Protein AF-A0A2H5VJY2-F1 (afdb_monomer_lite)

Radius of gyration: 24.99 Å; chains: 1; bounding box: 51×22×78 Å

Sequence (94 aa):
MTALLVILCGVLVLATLMYIFFEDAEDVGRVRDRLAVLTEKKEQLLDNLRDLRFEYRAGKLSEADYERARATLEAEIAVVLAELEKLSPAERRA

Foldseek 3Di:
DVVVVVVVVVVVVVVVVVVVVVVVVVVVVVLVVVLVVLVVVLVVLVVVLVVLVVCVVVVNDDPVVSVVVNVVSVVVNVVSVVVNVVSVVVVVVD

Secondary structure (DSSP, 8-state):
-HHHHHHHHHHHHHHHHHHHHHHHHHHHHHHHHHHHHHHHHHHHHHHHHHHHHHHHHTT-S-HHHHHHHHHHHHHHHHHHHHHHHHHHHHHTT-

pLDDT: mean 84.55, std 12.02, range [46.09, 94.94]

Structure (mmCIF, N/CA/C/O backbone):
data_AF-A0A2H5VJY2-F1
#
_entry.id   AF-A0A2H5VJY2-F1
#
loop_
_atom_site.group_PDB
_atom_site.id
_atom_site.type_symbol
_atom_site.label_atom_id
_atom_site.label_alt_id
_atom_site.label_comp_id
_atom_site.label_asym_id
_atom_site.label_entity_id
_atom_site.label_seq_id
_atom_site.pdbx_PDB_ins_code
_atom_site.Cartn_x
_atom_site.Cartn_y
_atom_site.Cartn_z
_atom_site.occupancy
_atom_site.B_iso_or_equiv
_atom_site.auth_seq_id
_atom_site.auth_comp_id
_atom_site.auth_asym_id
_atom_site.auth_atom_id
_atom_site.pdbx_PDB_model_num
ATOM 1 N N . MET A 1 1 ? 29.558 -2.483 -52.355 1.00 73.31 1 MET A N 1
ATOM 2 C CA . MET A 1 1 ? 28.416 -3.415 -52.208 1.00 73.31 1 MET A CA 1
ATOM 3 C C . MET A 1 1 ? 28.455 -4.147 -50.868 1.00 73.31 1 MET A C 1
ATOM 5 O O . MET A 1 1 ? 27.509 -4.014 -50.111 1.00 73.31 1 MET A O 1
ATOM 9 N N . THR A 1 2 ? 29.555 -4.817 -50.508 1.00 87.31 2 THR A N 1
ATOM 10 C CA . THR A 1 2 ? 29.714 -5.511 -49.210 1.00 87.31 2 THR A CA 1
ATOM 11 C C . THR A 1 2 ? 29.744 -4.573 -47.996 1.00 87.31 2 THR A C 1
ATOM 13 O O . THR A 1 2 ? 29.073 -4.845 -47.011 1.00 87.31 2 THR A O 1
ATOM 16 N N . ALA A 1 3 ? 30.439 -3.432 -48.079 1.00 85.69 3 ALA A N 1
ATOM 17 C CA . ALA A 1 3 ? 30.495 -2.454 -46.982 1.00 85.69 3 ALA A CA 1
ATOM 18 C C . ALA A 1 3 ? 29.111 -1.883 -46.602 1.00 85.69 3 ALA A C 1
ATOM 20 O O . ALA A 1 3 ? 28.803 -1.747 -45.424 1.00 85.69 3 ALA A O 1
ATOM 21 N N . LEU A 1 4 ? 28.249 -1.620 -47.593 1.00 88.94 4 LEU A N 1
ATOM 22 C CA . LEU A 1 4 ? 26.867 -1.174 -47.361 1.00 88.94 4 LEU A CA 1
ATOM 23 C C . LEU A 1 4 ? 26.028 -2.256 -46.668 1.00 88.94 4 LEU A C 1
ATOM 25 O O . LEU A 1 4 ? 25.232 -1.945 -45.790 1.00 88.94 4 LEU A O 1
ATOM 29 N N . LEU A 1 5 ? 26.249 -3.522 -47.030 1.00 89.56 5 LEU A N 1
ATOM 30 C CA . LEU A 1 5 ? 25.591 -4.675 -46.415 1.00 89.56 5 LEU A CA 1
ATOM 31 C C . LEU A 1 5 ? 25.981 -4.834 -44.939 1.00 89.56 5 LEU A C 1
ATOM 33 O O . LEU A 1 5 ? 25.116 -5.049 -44.096 1.00 89.56 5 LEU A O 1
ATOM 37 N N . VAL A 1 6 ? 27.267 -4.666 -44.614 1.00 91.62 6 VAL A N 1
ATOM 38 C CA . VAL A 1 6 ? 27.763 -4.732 -43.228 1.00 91.62 6 VAL A CA 1
ATOM 39 C C . VAL A 1 6 ? 27.186 -3.600 -42.379 1.00 91.62 6 VAL A C 1
ATOM 41 O O . VAL A 1 6 ? 26.746 -3.847 -41.259 1.00 91.62 6 VAL A O 1
ATOM 44 N N . ILE A 1 7 ? 27.130 -2.378 -42.916 1.00 93.31 7 ILE A N 1
ATOM 45 C CA . ILE A 1 7 ? 26.532 -1.233 -42.216 1.00 93.31 7 ILE A CA 1
ATOM 46 C C . ILE A 1 7 ? 25.039 -1.476 -41.970 1.00 93.31 7 ILE A C 1
ATOM 48 O O . ILE A 1 7 ? 24.569 -1.267 -40.855 1.00 93.31 7 ILE A O 1
ATOM 52 N N . LEU A 1 8 ? 24.303 -1.974 -42.968 1.00 94.12 8 LEU A N 1
ATOM 53 C CA . LEU A 1 8 ? 22.878 -2.279 -42.831 1.00 94.12 8 LEU A CA 1
ATOM 54 C C . LEU A 1 8 ? 22.621 -3.358 -41.768 1.00 94.12 8 LEU A C 1
ATOM 56 O O . LEU A 1 8 ? 21.735 -3.193 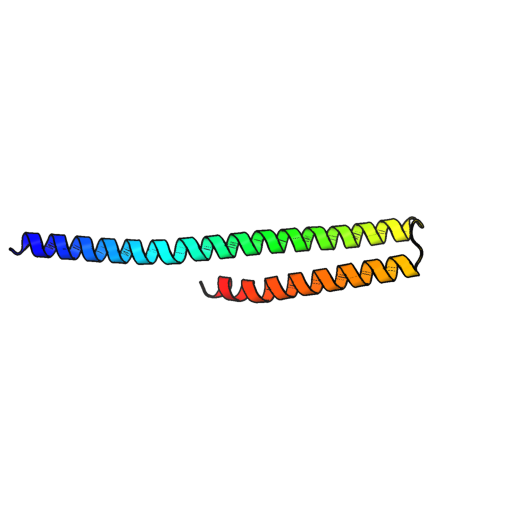-40.933 1.00 94.12 8 LEU A O 1
ATOM 60 N N . CYS A 1 9 ? 23.425 -4.426 -41.756 1.00 91.94 9 CYS A N 1
ATOM 61 C 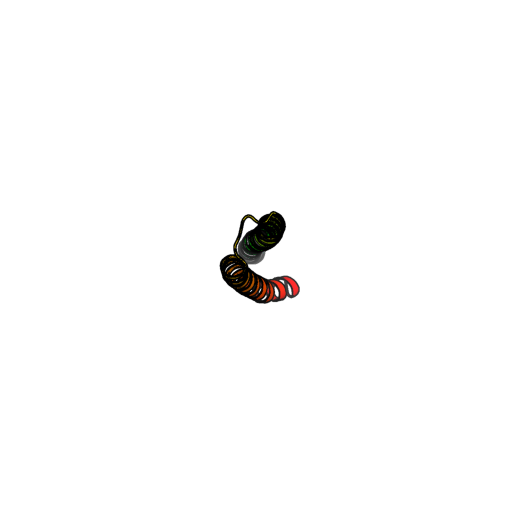CA . CYS A 1 9 ? 23.379 -5.448 -40.708 1.00 91.94 9 CYS A CA 1
ATOM 62 C C . CYS A 1 9 ? 23.675 -4.861 -39.325 1.00 91.94 9 CYS A C 1
ATOM 64 O O . CYS A 1 9 ? 22.961 -5.164 -38.374 1.00 91.94 9 CYS A O 1
ATOM 66 N N . GLY A 1 10 ? 24.693 -4.004 -39.209 1.00 92.81 10 GLY A N 1
ATOM 67 C CA . GLY A 1 10 ? 25.038 -3.347 -37.949 1.00 92.81 10 GLY A CA 1
ATOM 68 C C . GLY A 1 10 ? 23.908 -2.462 -37.421 1.00 92.81 10 GLY A C 1
ATOM 69 O O . GLY A 1 10 ? 23.579 -2.532 -36.241 1.00 92.81 10 GLY A O 1
ATOM 70 N N . VAL A 1 11 ? 23.263 -1.687 -38.298 1.00 94.75 11 VAL A N 1
ATOM 71 C CA . VAL A 1 11 ? 22.110 -0.843 -37.941 1.00 94.75 11 VAL A CA 1
ATOM 72 C C . VAL A 1 11 ? 20.909 -1.690 -37.526 1.00 94.75 11 VAL A C 1
ATOM 74 O O . VAL A 1 11 ? 20.270 -1.363 -36.532 1.00 94.75 11 VAL A O 1
ATOM 77 N N . LEU A 1 12 ? 20.621 -2.791 -38.227 1.00 92.00 12 LEU A N 1
ATOM 78 C CA . LEU A 1 12 ? 19.543 -3.711 -37.851 1.00 92.00 12 LEU A CA 1
ATOM 79 C C . LEU A 1 12 ? 19.785 -4.336 -36.477 1.00 92.00 12 LEU A C 1
ATOM 81 O O . LEU A 1 12 ? 18.890 -4.314 -35.638 1.00 92.00 12 LEU A O 1
ATOM 85 N N . VAL A 1 13 ? 20.995 -4.833 -36.210 1.00 92.75 13 VAL A N 1
ATOM 86 C CA . VAL A 1 13 ? 21.351 -5.381 -34.892 1.00 92.75 13 VAL A CA 1
ATOM 87 C C . VAL A 1 13 ? 21.200 -4.311 -33.816 1.00 92.75 13 VAL A C 1
ATOM 89 O O . VAL A 1 13 ? 20.557 -4.562 -32.801 1.00 92.75 13 VAL A O 1
ATOM 92 N N . LEU A 1 14 ? 21.712 -3.101 -34.053 1.00 92.62 14 LEU A N 1
ATOM 93 C CA . LEU A 1 14 ? 21.594 -1.998 -33.102 1.00 92.62 14 LEU A CA 1
ATOM 94 C C . LEU A 1 14 ? 20.129 -1.615 -32.848 1.00 92.62 14 LEU A C 1
ATOM 96 O O . LEU A 1 14 ? 19.747 -1.416 -31.701 1.00 92.62 14 LEU A O 1
ATOM 100 N N . ALA A 1 15 ? 19.299 -1.564 -33.890 1.00 89.12 15 ALA A N 1
ATOM 101 C CA . ALA A 1 15 ? 17.874 -1.276 -33.769 1.00 89.12 15 ALA A CA 1
ATOM 102 C C . ALA A 1 15 ? 17.134 -2.367 -32.984 1.00 89.12 15 ALA A C 1
ATOM 104 O O . ALA A 1 15 ? 16.300 -2.049 -32.143 1.00 89.12 15 ALA A O 1
ATOM 105 N N . THR A 1 16 ? 17.474 -3.639 -33.208 1.00 87.00 16 THR A N 1
ATOM 106 C CA . THR A 1 16 ? 16.866 -4.765 -32.478 1.00 87.00 16 THR A CA 1
ATOM 107 C C . THR A 1 16 ? 17.274 -4.752 -31.006 1.00 87.00 16 THR A C 1
ATOM 109 O O . THR A 1 16 ? 16.439 -4.970 -30.135 1.00 87.00 16 THR A O 1
ATOM 112 N N . LEU A 1 17 ? 18.545 -4.446 -30.715 1.00 87.38 17 LEU A N 1
ATOM 113 C CA . LEU A 1 17 ? 19.018 -4.274 -29.342 1.00 87.38 17 LEU A CA 1
ATOM 114 C C . LEU A 1 17 ? 18.285 -3.113 -28.665 1.00 87.38 17 LEU A C 1
ATOM 116 O O . LEU A 1 17 ? 17.723 -3.300 -27.594 1.00 87.38 17 LEU A O 1
ATOM 120 N N . MET A 1 18 ? 18.228 -1.945 -29.307 1.00 84.81 18 MET A N 1
ATOM 121 C CA . MET A 1 18 ? 17.509 -0.783 -28.778 1.00 84.81 18 MET A CA 1
ATOM 122 C C . MET A 1 18 ? 16.033 -1.096 -28.519 1.00 84.81 18 MET A C 1
ATOM 124 O O . MET A 1 18 ? 15.525 -0.704 -27.478 1.00 84.81 18 MET A O 1
ATOM 128 N N . TYR A 1 19 ? 15.368 -1.830 -29.416 1.00 83.88 19 TYR A N 1
ATOM 129 C CA . TYR A 1 19 ? 13.975 -2.250 -29.253 1.00 83.88 19 TYR A CA 1
ATOM 130 C C . TYR A 1 19 ? 13.777 -3.124 -28.005 1.00 83.88 19 TYR A C 1
ATOM 132 O O . TYR A 1 19 ? 12.932 -2.805 -27.174 1.00 83.88 19 TYR A O 1
ATOM 140 N N . ILE A 1 20 ? 14.609 -4.158 -27.827 1.00 80.44 20 ILE A N 1
ATOM 141 C CA . ILE A 1 20 ? 14.563 -5.042 -26.650 1.00 80.44 20 ILE A CA 1
ATOM 142 C C . ILE A 1 20 ? 14.781 -4.241 -25.359 1.00 80.44 20 ILE A C 1
ATOM 144 O O . ILE A 1 20 ? 14.004 -4.347 -24.419 1.00 80.44 20 ILE A O 1
ATOM 148 N N . PHE A 1 21 ? 15.806 -3.385 -25.320 1.00 78.12 21 PHE A N 1
ATOM 149 C CA . PHE A 1 21 ? 16.113 -2.607 -24.117 1.00 78.12 21 PHE A CA 1
ATOM 150 C C . PHE A 1 21 ? 15.045 -1.556 -23.771 1.00 78.12 21 PHE A C 1
ATOM 152 O O . PHE A 1 21 ? 14.922 -1.201 -22.600 1.00 78.12 21 PHE A O 1
ATOM 159 N N . PHE A 1 22 ? 14.295 -1.033 -24.748 1.00 71.94 22 PHE A N 1
ATOM 160 C CA . PHE A 1 22 ? 13.278 -0.004 -24.500 1.00 71.94 22 PHE A CA 1
ATOM 161 C C . PHE A 1 22 ? 11.944 -0.591 -24.021 1.00 71.94 22 PHE A C 1
ATOM 163 O O . PHE A 1 22 ? 11.308 -0.010 -23.145 1.00 71.94 22 PHE A O 1
ATOM 170 N N . GLU A 1 23 ? 11.537 -1.741 -24.567 1.00 66.50 23 GLU A N 1
ATOM 171 C CA . GLU A 1 23 ? 10.246 -2.374 -24.262 1.00 66.50 23 GLU A CA 1
ATOM 172 C C . GLU A 1 23 ? 10.207 -2.924 -22.823 1.00 66.50 23 GLU A C 1
ATOM 174 O O . GLU A 1 23 ? 9.238 -2.695 -22.098 1.00 66.50 23 GLU A O 1
ATOM 179 N N . ASP A 1 24 ? 11.306 -3.528 -22.357 1.00 61.69 24 ASP A N 1
ATOM 180 C CA . ASP A 1 24 ? 11.422 -4.028 -20.980 1.00 61.69 24 ASP A CA 1
ATOM 181 C C . ASP A 1 24 ? 11.594 -2.897 -19.945 1.00 61.69 24 ASP A C 1
ATOM 183 O O . ASP A 1 24 ? 11.071 -2.973 -18.831 1.00 61.69 24 ASP A O 1
ATOM 187 N N . ALA A 1 25 ? 12.307 -1.816 -20.285 1.00 63.06 25 ALA A N 1
ATOM 188 C CA . ALA A 1 25 ? 12.591 -0.736 -19.335 1.00 63.06 25 ALA A CA 1
ATOM 189 C C . ALA A 1 25 ? 11.340 0.073 -18.954 1.00 63.06 25 ALA A C 1
ATOM 191 O O . ALA A 1 25 ? 11.189 0.469 -17.793 1.00 63.06 25 ALA A O 1
ATOM 192 N N . GLU A 1 26 ? 10.443 0.322 -19.912 1.00 66.50 26 GLU A N 1
ATOM 193 C CA . GLU A 1 26 ? 9.241 1.121 -19.665 1.00 66.50 26 GLU A CA 1
ATOM 194 C C . GLU A 1 26 ? 8.195 0.346 -18.842 1.00 66.50 26 GLU A C 1
ATOM 196 O O . GLU A 1 26 ? 7.566 0.917 -17.944 1.00 66.50 26 GLU A O 1
ATOM 201 N N . ASP A 1 27 ? 8.039 -0.959 -19.093 1.00 67.75 27 ASP A N 1
ATOM 202 C CA . ASP A 1 27 ? 7.056 -1.787 -18.386 1.00 67.75 27 ASP A CA 1
ATOM 203 C C . ASP A 1 27 ? 7.519 -2.137 -16.962 1.00 67.75 27 ASP A C 1
ATOM 205 O O . ASP A 1 27 ? 6.763 -1.972 -15.999 1.00 67.75 27 ASP A O 1
ATOM 209 N N . VAL A 1 28 ? 8.801 -2.485 -16.779 1.00 68.19 28 VAL A N 1
ATOM 210 C CA . VAL A 1 28 ? 9.384 -2.723 -15.445 1.00 68.19 28 VAL A CA 1
ATOM 211 C C . VAL A 1 28 ? 9.328 -1.457 -14.584 1.00 68.19 28 VAL A C 1
ATOM 213 O O . VAL A 1 28 ? 8.978 -1.532 -13.405 1.00 68.19 28 VAL A O 1
ATOM 216 N N . GLY A 1 29 ? 9.607 -0.279 -15.156 1.00 70.44 29 GLY A N 1
ATOM 217 C CA . GLY A 1 29 ? 9.477 0.998 -14.446 1.00 70.44 29 GLY A CA 1
ATOM 218 C C . GLY A 1 29 ? 8.045 1.258 -13.967 1.00 70.44 29 GLY A C 1
ATOM 219 O O . GLY A 1 29 ? 7.819 1.563 -12.796 1.00 70.44 29 GLY A O 1
ATOM 220 N N . ARG A 1 30 ? 7.055 1.041 -14.841 1.00 71.62 30 ARG A N 1
ATOM 221 C CA . ARG A 1 30 ? 5.632 1.242 -14.529 1.00 71.62 30 ARG A CA 1
ATOM 222 C C . ARG A 1 30 ? 5.109 0.274 -13.466 1.00 71.62 30 ARG A C 1
ATOM 224 O O . ARG A 1 30 ? 4.288 0.668 -12.634 1.00 71.62 30 ARG A O 1
ATOM 231 N N . VAL A 1 31 ? 5.553 -0.983 -13.489 1.00 71.69 31 VAL A N 1
ATOM 232 C CA . VAL A 1 31 ? 5.192 -1.984 -12.472 1.00 71.69 31 VAL A CA 1
ATOM 233 C C . VAL A 1 31 ? 5.779 -1.607 -11.112 1.00 71.69 31 VAL A C 1
ATOM 235 O O . VAL A 1 31 ? 5.044 -1.605 -10.122 1.00 71.69 31 VAL A O 1
ATOM 238 N N . ARG A 1 32 ? 7.056 -1.205 -11.067 1.00 71.19 32 ARG A N 1
ATOM 239 C CA . ARG A 1 32 ? 7.715 -0.757 -9.831 1.00 71.19 32 ARG A CA 1
ATOM 240 C C . ARG A 1 32 ? 7.044 0.472 -9.226 1.00 71.19 32 ARG A C 1
ATOM 242 O O . ARG A 1 32 ? 6.803 0.486 -8.021 1.00 71.19 32 ARG A O 1
ATOM 249 N N . ASP A 1 33 ? 6.668 1.453 -10.045 1.00 80.94 33 ASP A N 1
ATOM 250 C CA . ASP A 1 33 ? 5.937 2.636 -9.577 1.00 80.94 33 ASP A CA 1
ATOM 251 C C . ASP A 1 33 ? 4.573 2.261 -8.978 1.00 80.94 33 ASP A C 1
ATOM 253 O O . ASP A 1 33 ? 4.207 2.727 -7.898 1.00 80.94 33 ASP A O 1
ATOM 257 N N . ARG A 1 34 ? 3.819 1.364 -9.629 1.00 81.31 34 ARG A N 1
ATOM 258 C CA . ARG A 1 34 ? 2.528 0.889 -9.096 1.00 81.31 34 ARG A CA 1
ATOM 259 C C . ARG A 1 34 ? 2.683 0.137 -7.777 1.00 81.31 34 ARG A C 1
ATOM 261 O O . ARG A 1 34 ? 1.869 0.321 -6.873 1.00 81.31 34 ARG A O 1
ATOM 268 N N . LEU A 1 35 ? 3.711 -0.695 -7.660 1.00 84.44 35 LEU A N 1
ATOM 269 C CA . LEU A 1 35 ? 4.010 -1.428 -6.433 1.00 84.44 35 LEU A CA 1
ATOM 270 C C . LEU A 1 35 ? 4.433 -0.507 -5.294 1.00 84.44 35 LEU A C 1
ATOM 272 O O . LEU A 1 35 ? 3.999 -0.718 -4.161 1.00 84.44 35 LEU A O 1
ATOM 276 N N . ALA A 1 36 ? 5.213 0.533 -5.588 1.00 84.38 36 ALA A N 1
ATOM 277 C CA . ALA A 1 36 ? 5.562 1.558 -4.613 1.00 84.38 36 ALA A CA 1
ATOM 278 C C . ALA A 1 36 ? 4.300 2.250 -4.071 1.00 84.38 36 ALA A C 1
ATOM 280 O O . ALA A 1 36 ? 4.096 2.278 -2.859 1.00 84.38 36 ALA A O 1
ATOM 281 N N . VAL A 1 37 ? 3.397 2.689 -4.957 1.00 86.88 37 VAL A N 1
ATOM 282 C CA . VAL A 1 37 ? 2.129 3.336 -4.567 1.00 86.88 37 VAL A CA 1
ATOM 283 C C . VAL A 1 37 ? 1.249 2.416 -3.715 1.00 86.88 37 VAL A C 1
ATOM 285 O O . VAL A 1 37 ? 0.654 2.853 -2.731 1.00 86.88 37 VAL A O 1
ATOM 288 N N . LEU A 1 38 ? 1.135 1.135 -4.073 1.00 88.19 38 LEU A N 1
ATOM 289 C CA . LEU A 1 38 ? 0.329 0.179 -3.304 1.00 88.19 38 LEU A CA 1
ATOM 290 C C . LEU A 1 38 ? 0.949 -0.150 -1.944 1.00 88.19 3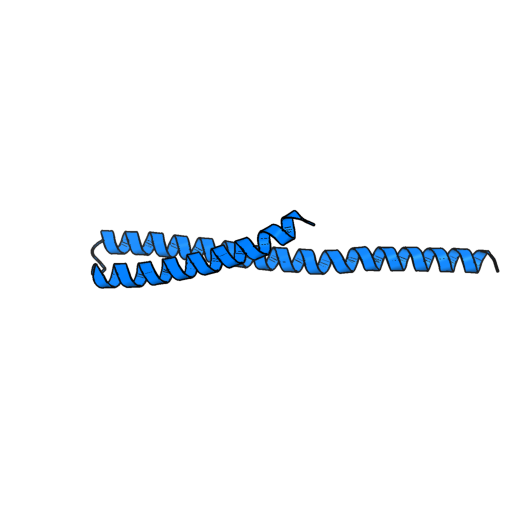8 LEU A C 1
ATOM 292 O O . LEU A 1 38 ? 0.225 -0.331 -0.964 1.00 88.19 38 LEU A O 1
ATOM 296 N N . THR A 1 39 ? 2.277 -0.203 -1.869 1.00 88.19 39 THR A N 1
ATOM 297 C CA . THR A 1 39 ? 2.996 -0.423 -0.608 1.00 88.19 39 THR A CA 1
ATOM 298 C C . THR A 1 39 ? 2.810 0.764 0.331 1.00 88.19 39 THR A C 1
ATOM 300 O O . THR A 1 39 ? 2.481 0.566 1.498 1.00 88.19 39 THR A O 1
ATOM 303 N N . GLU A 1 40 ? 2.909 1.988 -0.189 1.00 89.31 40 GLU A N 1
ATOM 304 C CA . GLU A 1 40 ? 2.637 3.206 0.577 1.00 89.31 40 GLU A CA 1
ATOM 305 C C . GLU A 1 40 ? 1.192 3.229 1.099 1.00 89.31 40 GLU A C 1
ATOM 307 O O .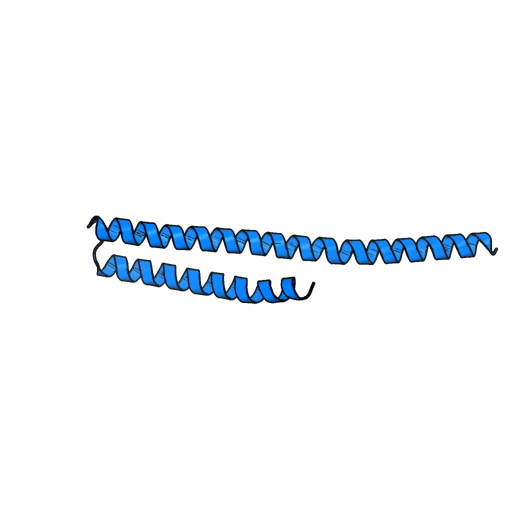 GLU A 1 40 ? 0.958 3.445 2.288 1.00 89.31 40 GLU A O 1
ATOM 312 N N . LYS A 1 41 ? 0.208 2.909 0.246 1.00 90.62 41 LYS A N 1
ATOM 313 C CA . LYS A 1 41 ? -1.202 2.804 0.662 1.00 90.62 41 LYS A CA 1
ATOM 314 C C . LYS A 1 41 ? -1.412 1.779 1.773 1.00 90.62 41 LYS A C 1
ATOM 316 O O . LYS A 1 41 ? -2.162 2.034 2.712 1.00 90.62 41 LYS A O 1
ATOM 321 N N . LYS A 1 42 ? -0.754 0.620 1.689 1.00 91.31 42 LYS A N 1
ATOM 322 C CA . LYS A 1 42 ? -0.801 -0.399 2.745 1.00 91.31 42 LYS A CA 1
ATOM 323 C C . LYS A 1 42 ? -0.276 0.156 4.072 1.00 91.31 42 LYS A C 1
ATOM 325 O O . LYS A 1 42 ? -0.901 -0.078 5.103 1.00 91.31 42 LYS A O 1
ATOM 330 N N . GLU A 1 43 ? 0.861 0.851 4.060 1.00 92.94 43 GLU A N 1
ATOM 331 C CA . GLU A 1 43 ? 1.437 1.442 5.273 1.00 92.94 43 GLU A CA 1
ATOM 332 C C . GLU A 1 43 ? 0.500 2.485 5.888 1.00 92.94 43 GLU A C 1
ATOM 334 O O . GLU A 1 43 ? 0.232 2.420 7.086 1.00 92.94 43 GLU A O 1
ATOM 339 N N . GLN A 1 44 ? -0.085 3.361 5.065 1.00 93.62 44 GLN A N 1
ATOM 340 C CA . GLN A 1 44 ? -1.068 4.354 5.508 1.00 93.62 44 GLN A CA 1
ATOM 341 C C . GLN A 1 44 ? -2.298 3.707 6.163 1.00 93.62 44 GLN A C 1
ATOM 343 O O . GLN A 1 44 ? -2.724 4.123 7.238 1.00 93.62 44 GLN A O 1
ATOM 348 N N . LEU A 1 45 ? -2.862 2.656 5.557 1.00 93.25 45 LEU A N 1
ATOM 349 C CA . LEU A 1 45 ? -4.028 1.961 6.114 1.00 93.25 45 LEU A CA 1
ATOM 350 C C . LEU A 1 45 ? -3.719 1.255 7.442 1.00 93.25 45 LEU A C 1
ATOM 352 O O . LEU A 1 45 ? -4.544 1.265 8.358 1.00 93.25 45 LEU A O 1
ATOM 356 N N . LEU A 1 46 ? -2.533 0.654 7.569 1.00 93.44 46 LEU A N 1
ATOM 357 C CA . LEU A 1 46 ? -2.093 0.035 8.821 1.00 93.44 46 LEU A CA 1
ATOM 358 C C . LEU A 1 46 ? -1.863 1.073 9.923 1.00 93.44 46 LEU A C 1
ATOM 360 O O . LEU A 1 46 ? -2.158 0.796 11.089 1.00 93.44 46 LEU A O 1
ATOM 364 N N . ASP A 1 47 ? -1.370 2.257 9.564 1.00 94.94 47 ASP A N 1
ATOM 365 C CA . ASP A 1 47 ? -1.209 3.359 10.507 1.00 94.94 47 ASP A CA 1
ATOM 366 C C . ASP A 1 47 ? -2.567 3.885 10.987 1.00 94.94 47 ASP A C 1
ATOM 368 O O . ASP A 1 47 ? -2.818 3.949 12.190 1.00 94.94 47 ASP A O 1
ATOM 372 N N . ASN A 1 48 ? -3.511 4.089 10.065 1.00 93.00 48 ASN A N 1
ATOM 373 C CA . ASN A 1 48 ? -4.889 4.466 10.391 1.00 93.00 48 ASN A CA 1
ATOM 374 C C . ASN A 1 48 ? -5.561 3.453 11.333 1.00 93.00 48 ASN A C 1
ATOM 376 O O . ASN A 1 48 ? -6.266 3.831 12.269 1.00 93.00 48 ASN A O 1
ATOM 380 N N . LEU A 1 49 ? -5.323 2.152 11.128 1.00 93.44 49 LEU A N 1
ATOM 381 C CA . LEU A 1 49 ? -5.822 1.100 12.016 1.00 93.44 49 LEU A CA 1
ATOM 382 C C . LEU A 1 49 ? -5.202 1.196 13.421 1.00 93.44 49 LEU A C 1
ATOM 384 O O . LEU A 1 49 ? -5.881 0.969 14.429 1.00 93.44 49 LEU A O 1
ATOM 388 N N . ARG A 1 50 ? -3.908 1.520 13.509 1.00 93.56 50 ARG A N 1
ATOM 389 C CA . ARG A 1 50 ? -3.205 1.721 14.782 1.00 93.56 50 ARG A CA 1
ATOM 390 C C . ARG A 1 50 ? -3.754 2.933 15.530 1.00 93.56 50 ARG A C 1
ATOM 392 O O . ARG A 1 50 ? -4.016 2.816 16.731 1.00 93.56 50 ARG A O 1
ATOM 399 N N . ASP A 1 51 ? -3.971 4.034 14.826 1.00 93.38 51 ASP A N 1
ATOM 400 C CA . ASP A 1 51 ? -4.531 5.261 15.385 1.00 93.38 51 ASP A CA 1
ATOM 401 C C . ASP A 1 51 ? -5.970 5.049 15.854 1.00 93.38 51 ASP A C 1
ATOM 403 O O . ASP A 1 51 ? -6.295 5.377 16.994 1.00 93.38 51 ASP A O 1
ATOM 407 N N . LEU A 1 52 ? -6.801 4.358 15.069 1.00 92.44 52 LEU A N 1
ATOM 408 C CA . LEU A 1 52 ? -8.162 3.997 15.470 1.00 92.44 52 LEU A CA 1
ATOM 409 C C . LEU A 1 52 ? -8.182 3.200 16.789 1.00 92.44 52 LEU A C 1
ATOM 411 O O . LEU A 1 52 ? -8.983 3.464 17.689 1.00 92.44 52 LEU A O 1
ATOM 415 N N . ARG A 1 53 ? -7.259 2.242 16.948 1.00 91.75 53 ARG A N 1
ATOM 416 C CA . ARG A 1 53 ? -7.097 1.470 18.196 1.00 91.75 53 ARG A CA 1
ATOM 417 C C . ARG A 1 53 ? -6.594 2.315 19.362 1.00 91.75 53 ARG A C 1
ATOM 419 O O . ARG A 1 53 ? -6.820 1.951 20.520 1.00 91.75 53 ARG A O 1
ATOM 426 N N . PHE A 1 54 ? -5.846 3.377 19.090 1.00 93.50 54 PHE A N 1
ATOM 427 C CA . PHE A 1 54 ? -5.417 4.327 20.107 1.00 93.50 54 PHE A CA 1
ATOM 428 C C . PHE A 1 54 ? -6.591 5.200 20.558 1.00 93.50 54 PHE A C 1
ATOM 430 O O . PHE A 1 54 ? -6.836 5.305 21.758 1.00 93.50 54 PHE A O 1
ATOM 437 N N . GLU A 1 55 ? -7.372 5.738 19.622 1.00 91.19 55 GLU A N 1
ATOM 438 C CA . GLU A 1 55 ? -8.536 6.572 19.929 1.00 91.19 55 GLU A CA 1
ATOM 439 C C . GLU A 1 55 ? -9.629 5.816 20.690 1.00 91.19 55 GLU A C 1
ATOM 441 O O . GLU A 1 55 ? -10.203 6.351 21.643 1.00 91.19 55 GLU A O 1
ATOM 446 N N . TYR A 1 56 ? -9.865 4.549 20.336 1.00 91.12 56 TYR A N 1
ATOM 447 C CA . TYR A 1 56 ? -10.780 3.685 21.080 1.00 91.12 56 TYR A CA 1
ATOM 448 C C . TYR A 1 56 ? -10.305 3.455 22.520 1.00 91.12 56 TYR A C 1
ATOM 450 O O . TYR A 1 56 ? -11.069 3.638 23.465 1.00 91.12 56 TYR A O 1
ATOM 458 N N . ARG A 1 57 ? -9.015 3.144 22.719 1.00 90.44 57 ARG A N 1
ATOM 459 C CA . ARG A 1 57 ? -8.435 2.989 24.067 1.00 90.44 57 ARG A CA 1
ATOM 460 C C . ARG A 1 57 ? -8.425 4.287 24.873 1.00 90.44 57 ARG A C 1
ATOM 462 O O . ARG A 1 57 ? -8.461 4.230 26.097 1.00 90.44 57 ARG A O 1
ATOM 469 N N . ALA A 1 58 ? -8.400 5.436 24.205 1.00 92.19 58 ALA A N 1
ATOM 470 C CA . ALA A 1 58 ? -8.549 6.744 24.833 1.00 92.19 58 ALA A CA 1
ATOM 471 C C . ALA A 1 58 ? -10.006 7.064 25.231 1.00 92.19 58 ALA A C 1
ATOM 473 O O . ALA A 1 58 ? -10.253 8.117 25.815 1.00 92.19 58 ALA A O 1
ATOM 474 N N . GLY A 1 59 ? -10.966 6.183 24.919 1.00 89.75 59 GLY A N 1
ATOM 475 C CA . GLY A 1 59 ? -12.383 6.349 25.247 1.00 89.75 59 GLY A CA 1
ATOM 476 C C . GLY A 1 59 ? -13.116 7.361 24.363 1.00 89.75 59 GLY A C 1
ATOM 477 O O . GLY A 1 59 ? -14.200 7.806 24.729 1.00 89.75 59 GLY A O 1
ATOM 478 N N . LYS A 1 60 ? -12.535 7.750 23.217 1.00 87.44 60 LYS A N 1
ATOM 479 C CA . LYS A 1 60 ? -13.135 8.733 22.296 1.00 87.44 60 LYS A CA 1
ATOM 480 C C . LYS A 1 60 ? -14.214 8.140 21.389 1.00 87.44 60 LYS A C 1
ATOM 482 O O . LYS A 1 60 ? -15.037 8.889 20.871 1.00 87.44 60 LYS A O 1
ATOM 487 N N . LEU A 1 61 ? -14.189 6.825 21.173 1.00 86.88 61 LEU A N 1
ATOM 488 C CA . LEU A 1 61 ? -15.136 6.118 20.313 1.00 86.88 61 LEU A CA 1
ATOM 489 C C . LEU A 1 61 ? -15.999 5.145 21.112 1.00 86.88 61 LEU A C 1
ATOM 491 O O . LEU A 1 61 ? -15.518 4.466 22.018 1.00 86.88 61 LEU A O 1
ATOM 495 N N . SER A 1 62 ? -17.261 5.035 20.700 1.00 88.31 62 SER A N 1
ATOM 496 C CA . SER A 1 62 ? -18.134 3.925 21.076 1.00 88.31 62 SER A CA 1
ATOM 497 C C . SER A 1 62 ? -17.624 2.622 20.458 1.00 88.31 62 SER A C 1
ATOM 499 O O . SER A 1 62 ? -17.094 2.620 19.346 1.00 88.31 62 SER A O 1
ATOM 501 N N . GLU A 1 63 ? -17.838 1.501 21.144 1.00 89.25 63 GLU A N 1
ATOM 502 C CA . GLU A 1 63 ? -17.478 0.168 20.650 1.00 89.25 63 GLU A CA 1
ATOM 503 C C . GLU A 1 63 ? -18.127 -0.129 19.289 1.00 89.25 63 GLU A C 1
ATOM 505 O O . GLU A 1 63 ? -17.463 -0.607 18.376 1.00 89.25 63 GLU A O 1
ATOM 510 N N . ALA A 1 64 ? -19.389 0.268 19.094 1.00 89.94 64 ALA A N 1
ATOM 511 C CA . ALA A 1 64 ? -20.087 0.078 17.821 1.00 89.94 64 ALA A CA 1
ATOM 512 C C . ALA A 1 64 ? -19.449 0.856 16.654 1.00 89.94 64 ALA A C 1
ATOM 514 O O . ALA A 1 64 ? -19.418 0.360 15.525 1.00 89.94 64 ALA A O 1
ATOM 515 N N . ASP A 1 65 ? -18.939 2.062 16.911 1.00 89.25 65 ASP A N 1
ATOM 516 C CA . ASP A 1 65 ? -18.296 2.891 15.886 1.00 89.25 65 ASP A CA 1
ATOM 517 C C . ASP A 1 65 ? -16.873 2.407 15.598 1.00 89.25 65 ASP A C 1
ATOM 519 O O . ASP A 1 65 ? -16.454 2.368 14.440 1.00 89.25 65 ASP A O 1
ATOM 523 N N . TYR A 1 66 ? -16.163 1.950 16.634 1.00 92.31 66 TYR A N 1
ATOM 524 C CA . TYR A 1 66 ? -14.862 1.305 16.500 1.00 92.31 66 TYR A CA 1
ATOM 525 C C . TYR A 1 66 ? -14.941 0.030 15.651 1.00 92.31 66 TYR A C 1
ATOM 527 O O . TYR A 1 66 ? -14.165 -0.116 14.709 1.00 92.31 66 TYR A O 1
ATOM 535 N N . GLU A 1 67 ? -15.888 -0.869 15.932 1.00 92.50 67 GLU A N 1
ATOM 536 C CA . GLU A 1 67 ? -16.068 -2.112 15.169 1.00 92.50 67 GLU A CA 1
ATOM 537 C C . GLU A 1 67 ? -16.366 -1.836 13.688 1.00 92.50 67 GLU A C 1
ATOM 539 O O . GLU A 1 67 ? -15.781 -2.468 12.808 1.00 92.50 67 GLU A O 1
ATOM 544 N N . ARG A 1 68 ? -17.225 -0.849 13.397 1.00 93.44 68 ARG A N 1
ATOM 545 C CA . ARG A 1 68 ? -17.538 -0.443 12.017 1.00 93.44 68 ARG A CA 1
ATOM 546 C C . ARG A 1 68 ? -16.320 0.117 11.294 1.00 93.44 68 ARG A C 1
ATOM 548 O O . ARG A 1 68 ? -16.017 -0.325 10.191 1.00 93.44 68 ARG A O 1
ATOM 555 N N . ALA A 1 69 ? -15.625 1.075 11.907 1.00 91.88 69 ALA A N 1
ATOM 556 C CA . ALA A 1 69 ? -14.448 1.695 11.307 1.00 91.88 69 ALA A CA 1
ATOM 557 C C . ALA A 1 69 ? -13.318 0.674 11.104 1.00 91.88 69 ALA A C 1
ATOM 559 O O . ALA A 1 69 ? -12.662 0.673 10.061 1.00 91.88 69 ALA A O 1
ATOM 560 N N . ARG A 1 70 ? -13.138 -0.243 12.063 1.00 93.38 70 ARG A N 1
ATOM 561 C CA . ARG A 1 70 ? -12.152 -1.319 11.967 1.00 93.38 70 ARG A CA 1
ATOM 562 C C . ARG A 1 70 ? -12.467 -2.259 10.810 1.00 93.38 70 ARG A C 1
ATOM 564 O O . ARG A 1 70 ? -11.576 -2.530 10.015 1.00 93.38 70 ARG A O 1
ATOM 571 N N . ALA A 1 71 ? -13.714 -2.714 10.689 1.00 94.06 71 ALA A N 1
ATOM 572 C CA . ALA A 1 71 ? -14.123 -3.617 9.615 1.00 94.06 71 ALA A CA 1
ATOM 573 C C . ALA A 1 71 ? -13.901 -3.003 8.222 1.00 94.06 71 ALA A C 1
ATOM 575 O O . ALA A 1 71 ? -13.438 -3.692 7.315 1.00 94.06 71 ALA A O 1
ATOM 576 N N . THR A 1 72 ? -14.174 -1.704 8.060 1.00 93.88 72 THR A N 1
ATOM 577 C CA . THR A 1 72 ? -13.900 -0.983 6.809 1.00 93.88 72 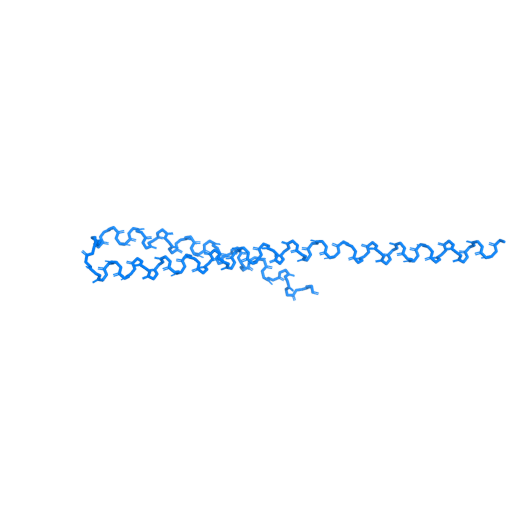THR A CA 1
ATOM 578 C C . THR A 1 72 ? -12.403 -0.946 6.496 1.00 93.88 72 THR A C 1
ATOM 580 O O . THR A 1 72 ? -12.002 -1.338 5.403 1.00 93.88 72 THR A O 1
ATOM 583 N N . LEU A 1 73 ? -11.564 -0.554 7.463 1.00 93.94 73 LEU A N 1
ATOM 584 C CA . LEU A 1 73 ? -10.109 -0.511 7.276 1.00 93.94 73 LEU A CA 1
ATOM 585 C C . LEU A 1 73 ? -9.520 -1.898 6.989 1.00 93.94 73 LEU A C 1
ATOM 587 O O . LEU A 1 73 ? -8.685 -2.042 6.102 1.00 93.94 73 LEU A O 1
ATOM 591 N N . GLU A 1 74 ? -9.964 -2.933 7.703 1.00 93.12 74 GLU A N 1
ATOM 592 C CA . GLU A 1 74 ? -9.525 -4.314 7.475 1.00 93.12 74 GLU A CA 1
ATOM 593 C C . GLU A 1 74 ? -9.899 -4.806 6.069 1.00 93.12 74 GLU A C 1
ATOM 595 O O . GLU A 1 74 ? -9.084 -5.459 5.412 1.00 93.12 74 GLU A O 1
ATOM 600 N N . ALA A 1 75 ? -11.089 -4.453 5.572 1.00 94.25 75 ALA A N 1
ATOM 601 C CA . ALA A 1 75 ? -11.504 -4.775 4.209 1.00 94.25 75 ALA A CA 1
ATOM 602 C C . ALA A 1 75 ? -10.631 -4.066 3.158 1.00 94.25 75 ALA A C 1
ATOM 604 O O . ALA A 1 75 ? -10.193 -4.702 2.199 1.00 94.25 75 ALA A O 1
ATOM 605 N N . GLU A 1 76 ? -10.326 -2.780 3.348 1.00 91.88 76 GLU A N 1
ATOM 606 C CA . GLU A 1 76 ? -9.440 -2.027 2.450 1.00 91.88 76 GLU A CA 1
ATOM 607 C C . GLU A 1 76 ? -8.016 -2.601 2.437 1.00 91.88 76 GLU A C 1
ATOM 609 O O . GLU A 1 76 ? -7.433 -2.798 1.368 1.00 91.88 76 GLU A O 1
ATOM 614 N N . ILE A 1 77 ? -7.478 -2.958 3.608 1.00 93.31 77 ILE A N 1
ATOM 615 C CA . ILE A 1 77 ? -6.166 -3.609 3.734 1.00 93.31 77 ILE A CA 1
ATOM 616 C C . ILE A 1 77 ? -6.152 -4.943 2.979 1.00 93.31 77 ILE A C 1
ATOM 618 O O . ILE A 1 77 ? -5.191 -5.226 2.261 1.00 93.31 77 ILE A O 1
ATOM 622 N N . ALA A 1 78 ? -7.207 -5.754 3.104 1.00 94.00 78 ALA A N 1
ATOM 623 C CA . ALA A 1 78 ? -7.311 -7.031 2.403 1.00 94.00 78 ALA A CA 1
ATOM 624 C C . ALA A 1 78 ? -7.314 -6.856 0.874 1.00 94.00 78 ALA A C 1
ATOM 626 O O . ALA A 1 78 ? -6.650 -7.618 0.169 1.00 94.00 78 ALA A O 1
ATOM 627 N N . VAL A 1 79 ? -8.006 -5.834 0.359 1.00 92.88 79 VAL A N 1
ATOM 628 C CA . VAL A 1 79 ? -8.018 -5.512 -1.077 1.00 92.88 79 VAL A CA 1
ATOM 629 C C . VAL A 1 79 ? -6.625 -5.103 -1.561 1.00 92.88 79 VAL A C 1
ATOM 631 O O . VAL A 1 79 ? -6.133 -5.671 -2.535 1.00 92.88 79 VAL A O 1
ATOM 634 N N . VAL A 1 80 ? -5.955 -4.182 -0.860 1.00 91.69 80 VAL A N 1
ATOM 635 C CA . VAL A 1 80 ? -4.608 -3.714 -1.239 1.00 91.69 80 VAL A CA 1
ATOM 636 C C . VAL A 1 80 ? -3.582 -4.849 -1.174 1.00 91.69 80 VAL A C 1
ATOM 638 O O . VAL A 1 80 ? -2.744 -4.977 -2.066 1.00 91.69 80 VAL A O 1
ATOM 641 N N . LEU A 1 81 ? -3.656 -5.715 -0.159 1.00 89.94 81 LEU A N 1
ATOM 642 C CA . LEU A 1 81 ? -2.794 -6.896 -0.064 1.00 89.94 81 LEU A CA 1
ATOM 643 C C . LEU A 1 81 ? -3.025 -7.867 -1.227 1.00 89.94 81 LEU A C 1
ATOM 645 O O . LEU A 1 81 ? -2.055 -8.331 -1.821 1.00 89.94 81 LEU A O 1
ATOM 649 N N . ALA A 1 82 ? -4.279 -8.119 -1.605 1.00 90.94 82 ALA A N 1
ATOM 650 C CA . ALA A 1 82 ? -4.594 -8.964 -2.753 1.00 90.94 82 ALA A CA 1
ATOM 651 C C . ALA A 1 82 ? -4.100 -8.360 -4.082 1.00 90.94 82 ALA A C 1
ATOM 653 O O . ALA A 1 82 ? -3.716 -9.095 -4.992 1.00 90.94 82 ALA A O 1
ATOM 654 N N . GLU A 1 83 ? -4.095 -7.033 -4.225 1.00 87.81 83 GLU A N 1
ATOM 655 C CA . GLU A 1 83 ? -3.510 -6.352 -5.387 1.00 87.81 83 GLU A CA 1
ATOM 656 C C . GLU A 1 83 ? -1.979 -6.468 -5.417 1.00 87.81 83 GLU A C 1
ATOM 658 O O . GLU A 1 83 ? -1.410 -6.801 -6.460 1.00 87.81 83 GLU A O 1
ATOM 663 N N . LEU A 1 84 ? -1.311 -6.290 -4.273 1.00 87.94 84 LEU A N 1
ATOM 664 C CA . LEU A 1 84 ? 0.133 -6.511 -4.132 1.00 87.94 84 LEU A CA 1
ATOM 665 C C . LEU A 1 84 ? 0.524 -7.963 -4.446 1.00 87.94 84 LEU A C 1
ATOM 667 O O . LEU A 1 84 ? 1.510 -8.211 -5.141 1.00 87.94 84 LEU A O 1
ATOM 671 N N . GLU A 1 85 ? -0.263 -8.939 -3.991 1.00 85.81 85 GLU A N 1
ATOM 672 C CA . GLU A 1 85 ? -0.047 -10.358 -4.291 1.00 85.81 85 GLU A CA 1
ATOM 673 C C . GLU A 1 85 ? -0.227 -10.695 -5.771 1.00 85.81 85 GLU A C 1
ATOM 675 O O . GLU A 1 85 ? 0.410 -11.625 -6.252 1.00 85.81 85 GLU A O 1
ATOM 680 N N . LYS A 1 86 ? -1.044 -9.948 -6.520 1.00 83.25 86 LYS A N 1
ATOM 681 C CA . LYS A 1 86 ? -1.180 -10.132 -7.975 1.00 83.25 86 LYS A CA 1
ATOM 682 C C . LYS A 1 86 ? -0.005 -9.541 -8.751 1.00 83.25 86 LYS A C 1
ATOM 684 O O . LYS A 1 86 ? 0.370 -10.089 -9.784 1.00 83.25 86 LYS A O 1
ATOM 689 N N . LEU A 1 87 ? 0.575 -8.446 -8.261 1.00 78.19 87 LEU A N 1
ATOM 690 C CA . LEU A 1 87 ? 1.674 -7.735 -8.922 1.00 78.19 87 LEU A CA 1
ATOM 691 C C . LEU A 1 87 ? 3.059 -8.307 -8.567 1.00 78.19 87 LEU A C 1
ATOM 693 O O . LEU A 1 87 ? 3.923 -8.401 -9.434 1.00 78.19 87 LEU A O 1
ATOM 697 N N . SER A 1 88 ? 3.265 -8.781 -7.335 1.00 65.56 88 SER A N 1
ATOM 698 C CA . SER A 1 88 ? 4.546 -9.364 -6.895 1.00 65.56 88 SER A CA 1
ATOM 699 C C . SER A 1 88 ? 5.022 -10.641 -7.629 1.00 65.56 88 SER A C 1
ATOM 701 O O . SER A 1 88 ? 6.234 -10.805 -7.783 1.00 65.56 88 SER A O 1
ATOM 703 N N . PRO A 1 89 ? 4.172 -11.575 -8.116 1.00 58.12 89 PRO A N 1
ATOM 704 C CA . P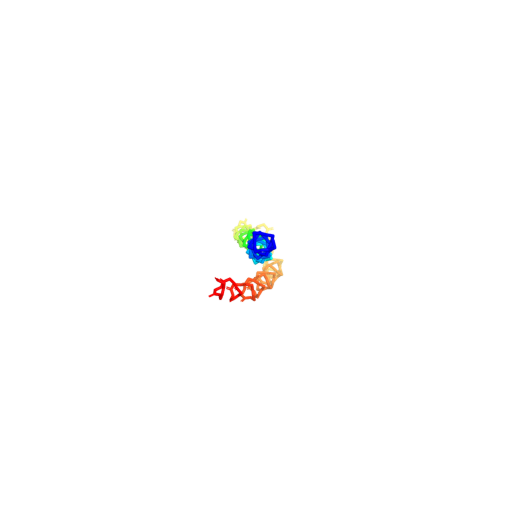RO A 1 89 ? 4.636 -12.711 -8.913 1.00 58.12 89 PRO A CA 1
ATOM 705 C C . PRO A 1 89 ? 5.064 -12.307 -10.327 1.00 58.12 89 PRO A C 1
ATOM 707 O O . PRO A 1 89 ? 5.792 -13.077 -10.954 1.00 58.12 89 PRO A O 1
ATOM 710 N N . ALA A 1 90 ? 4.640 -11.138 -10.827 1.00 54.78 90 ALA A N 1
ATOM 711 C CA . ALA A 1 90 ? 5.106 -10.608 -12.107 1.00 54.78 90 ALA A CA 1
ATOM 712 C C . ALA A 1 90 ? 6.566 -10.133 -12.007 1.00 54.78 90 ALA A C 1
ATOM 714 O O . ALA A 1 90 ? 7.371 -10.491 -12.858 1.00 54.78 90 ALA A O 1
ATOM 715 N N . GLU A 1 91 ? 6.943 -9.456 -10.915 1.00 52.91 91 GLU A N 1
ATOM 716 C CA . GLU A 1 91 ? 8.343 -9.079 -10.645 1.00 52.91 91 GLU A CA 1
ATOM 717 C C . GLU A 1 91 ? 9.262 -10.274 -10.380 1.00 52.91 91 GLU A C 1
ATOM 719 O O . GLU A 1 91 ? 10.447 -10.213 -10.671 1.00 52.91 91 GLU A O 1
ATOM 724 N N . ARG A 1 92 ? 8.746 -11.382 -9.831 1.00 49.38 92 ARG A N 1
ATOM 725 C CA . ARG A 1 92 ? 9.571 -12.559 -9.504 1.00 49.38 92 ARG A CA 1
ATOM 726 C C . ARG A 1 92 ? 9.989 -13.390 -10.730 1.00 49.38 92 ARG A C 1
ATOM 728 O O . ARG A 1 92 ? 10.731 -14.357 -10.566 1.00 49.38 92 ARG A O 1
ATOM 735 N N . ARG A 1 93 ? 9.448 -13.079 -11.916 1.00 48.19 93 ARG A N 1
ATOM 736 C CA . ARG A 1 93 ? 9.700 -13.780 -13.191 1.00 48.19 93 ARG A CA 1
ATOM 737 C C . ARG A 1 93 ? 10.443 -12.931 -14.233 1.00 48.19 93 ARG A C 1
ATOM 739 O O . ARG A 1 93 ? 10.781 -13.492 -15.273 1.00 48.19 93 ARG A O 1
ATOM 746 N N . ALA A 1 94 ? 10.659 -11.644 -13.962 1.00 46.09 94 ALA A N 1
ATOM 747 C CA . ALA A 1 94 ? 11.546 -10.765 -14.725 1.00 46.09 94 ALA A CA 1
ATOM 748 C C . ALA A 1 94 ? 12.950 -10.782 -14.100 1.00 46.09 94 ALA A C 1
ATOM 750 O O . ALA A 1 94 ? 13.933 -10.688 -14.864 1.00 46.09 94 ALA A O 1
#